Protein AF-F9UF74-F1 (afdb_monomer)

Mean predicted aligned error: 16.21 Å

Secondary structure (DSSP, 8-state):
-HHHHHHH---HHHHHHHHHHHHHH----------TTTS-HHHHHHHHHHTSS--HHHHHHHHHHHT--HHHHHHHHHHHHHTTSPPPPHHHHHHHHHHHHHHHHHHHHHHHHHHHHHHHHHHHHHHHHHHHHHS--TT-S--------

pLDDT: mean 83.68, std 15.88, range [42.94, 98.38]

Structure (mmCIF, N/CA/C/O backbone):
data_AF-F9UF74-F1
#
_entry.id   AF-F9UF74-F1
#
loop_
_atom_site.group_PDB
_atom_site.id
_atom_site.type_symbol
_atom_site.label_atom_id
_atom_site.label_alt_id
_atom_site.label_comp_id
_atom_site.label_asym_id
_atom_site.label_entity_id
_atom_site.label_seq_id
_atom_site.pdbx_PDB_ins_code
_atom_site.Cartn_x
_atom_site.Cartn_y
_atom_site.Cartn_z
_atom_site.occupancy
_atom_site.B_iso_or_equiv
_atom_site.auth_seq_id
_atom_site.auth_comp_id
_atom_site.auth_asym_id
_atom_site.auth_atom_id
_atom_site.pdbx_PDB_model_num
ATOM 1 N N . MET A 1 1 ? 4.713 23.456 36.311 1.00 62.09 1 MET A N 1
ATOM 2 C CA . MET A 1 1 ? 5.932 23.192 37.115 1.00 62.09 1 MET A CA 1
ATOM 3 C C . MET A 1 1 ? 6.134 24.157 38.279 1.00 62.09 1 MET A C 1
ATOM 5 O O . MET A 1 1 ? 6.484 23.649 39.335 1.00 62.09 1 MET A O 1
ATOM 9 N N . PRO A 1 2 ? 5.906 25.485 38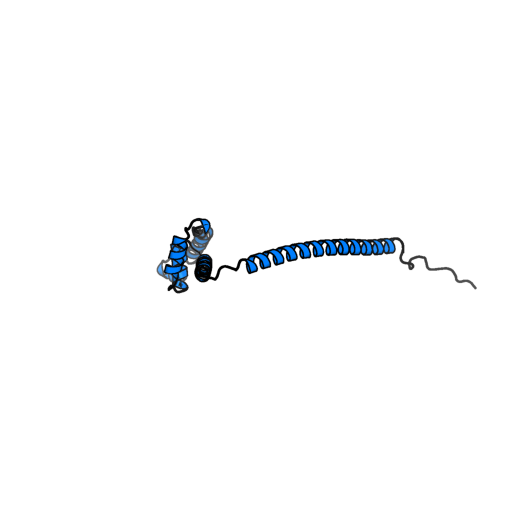.176 1.00 72.44 2 PRO A N 1
ATOM 10 C CA . PRO A 1 2 ? 5.997 26.349 39.361 1.00 72.44 2 PRO A CA 1
ATOM 11 C C . PRO A 1 2 ? 4.965 25.992 40.443 1.00 72.44 2 PRO A C 1
ATOM 13 O O . PRO A 1 2 ? 5.300 26.006 41.620 1.00 72.44 2 PRO A O 1
ATOM 16 N N . GLN A 1 3 ? 3.760 25.563 40.054 1.00 80.31 3 GLN A N 1
ATOM 17 C CA . GLN A 1 3 ? 2.739 25.083 40.993 1.00 80.31 3 GLN A CA 1
ATOM 18 C C . GLN A 1 3 ? 3.168 23.797 41.719 1.00 80.31 3 GLN A C 1
ATOM 20 O O . GLN A 1 3 ? 2.95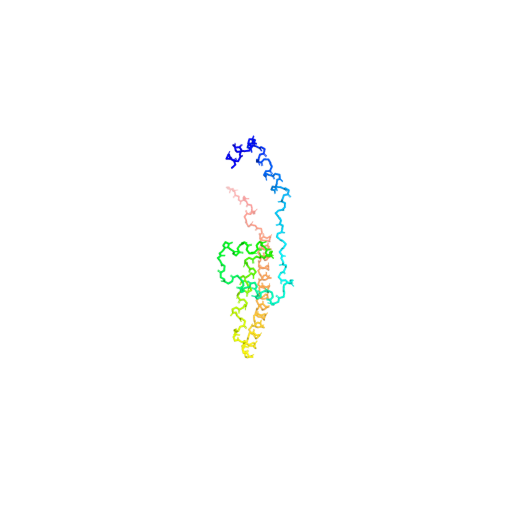4 23.664 42.917 1.00 80.31 3 GLN A O 1
ATOM 25 N N . LEU A 1 4 ? 3.829 22.873 41.011 1.00 82.50 4 LEU A N 1
ATOM 26 C CA . LEU A 1 4 ? 4.302 21.609 41.583 1.00 82.50 4 LEU A CA 1
ATOM 27 C C . LEU A 1 4 ? 5.463 21.832 42.562 1.00 82.50 4 LEU A C 1
ATOM 29 O O . LEU A 1 4 ? 5.493 21.213 43.618 1.00 82.50 4 LEU A O 1
ATOM 33 N N . ALA A 1 5 ? 6.377 22.753 42.246 1.00 87.19 5 ALA A N 1
ATOM 34 C CA . ALA A 1 5 ? 7.455 23.156 43.149 1.00 87.19 5 ALA A CA 1
ATOM 35 C C . ALA A 1 5 ? 6.912 23.784 44.445 1.00 87.19 5 ALA A C 1
ATOM 37 O O . ALA A 1 5 ? 7.394 23.467 45.526 1.00 87.19 5 ALA A O 1
ATOM 38 N N . ALA A 1 6 ? 5.869 24.617 44.348 1.00 84.69 6 ALA A N 1
ATOM 39 C CA . ALA A 1 6 ? 5.224 25.215 45.518 1.00 84.69 6 ALA A CA 1
ATOM 40 C C . ALA A 1 6 ? 4.504 24.178 46.400 1.00 84.69 6 ALA A C 1
ATOM 42 O O . ALA A 1 6 ? 4.536 24.288 47.619 1.00 84.69 6 ALA A O 1
ATOM 43 N N . GLN A 1 7 ? 3.881 23.160 45.798 1.00 87.12 7 GLN A N 1
ATOM 44 C CA . GLN A 1 7 ? 3.154 22.114 46.530 1.00 87.12 7 GLN A CA 1
ATOM 45 C C . GLN A 1 7 ? 4.069 21.055 47.155 1.00 87.12 7 GLN A C 1
ATOM 47 O O . GLN A 1 7 ? 3.743 20.502 48.198 1.00 87.12 7 GLN A O 1
ATOM 52 N N . THR A 1 8 ? 5.193 20.747 46.508 1.00 84.75 8 THR A N 1
ATOM 53 C CA . THR A 1 8 ? 6.102 19.667 46.934 1.00 84.75 8 THR A CA 1
ATOM 54 C C . THR A 1 8 ? 7.331 20.172 47.685 1.00 84.75 8 THR A C 1
ATOM 56 O O . THR A 1 8 ? 8.068 19.371 48.249 1.00 84.75 8 THR A O 1
ATOM 59 N N . GLY A 1 9 ? 7.588 21.484 47.667 1.00 87.25 9 GLY A N 1
ATOM 60 C CA . GLY A 1 9 ? 8.801 22.087 48.225 1.00 87.25 9 GLY A CA 1
ATOM 61 C C . GLY A 1 9 ? 10.080 21.756 47.446 1.00 87.25 9 GLY A C 1
ATOM 62 O O . GLY A 1 9 ? 11.167 22.158 47.854 1.00 87.25 9 GLY A O 1
ATOM 63 N N . ILE A 1 10 ? 9.981 21.034 46.325 1.00 90.56 10 ILE A N 1
ATOM 64 C CA . ILE A 1 10 ? 11.136 20.627 45.523 1.00 90.56 10 ILE A CA 1
ATOM 65 C C . ILE A 1 10 ? 11.535 21.782 44.589 1.00 90.56 10 ILE A C 1
ATOM 67 O O . ILE A 1 10 ? 10.682 22.289 43.847 1.00 90.56 10 ILE A O 1
ATOM 71 N N . PRO A 1 11 ? 12.821 22.190 44.560 1.00 90.25 11 PRO A N 1
ATOM 72 C CA . PRO A 1 11 ? 13.299 23.233 43.662 1.00 90.25 11 PRO A CA 1
ATOM 73 C C . PRO A 1 11 ? 12.980 22.934 42.193 1.00 90.25 11 PRO A C 1
ATOM 75 O O . PRO A 1 11 ? 13.078 21.795 41.725 1.00 90.25 11 PRO A O 1
ATOM 78 N N . ARG A 1 12 ? 12.626 23.982 41.435 1.00 88.19 12 ARG A N 1
ATOM 79 C CA . ARG A 1 12 ? 12.247 23.861 40.015 1.00 88.19 12 ARG A CA 1
ATOM 80 C C . ARG A 1 12 ? 13.318 23.147 39.193 1.00 88.19 12 ARG A C 1
ATOM 82 O O . ARG A 1 12 ? 12.973 22.312 38.361 1.00 88.19 12 ARG A O 1
ATOM 89 N N . ASP A 1 13 ? 14.584 23.433 39.459 1.00 88.00 13 ASP A N 1
ATOM 90 C CA . ASP A 1 13 ? 15.712 22.884 38.706 1.00 88.00 13 ASP A CA 1
ATOM 91 C C . ASP A 1 13 ? 15.852 21.375 38.904 1.00 88.00 13 ASP A C 1
ATOM 93 O O . ASP A 1 13 ? 16.117 20.649 37.947 1.00 88.00 13 ASP A O 1
ATOM 97 N N . THR A 1 14 ? 15.562 20.880 40.109 1.00 88.88 14 THR A N 1
ATOM 98 C CA . THR A 1 14 ? 15.526 19.446 40.415 1.00 88.88 14 THR A CA 1
ATOM 99 C C . THR A 1 14 ? 14.378 18.759 39.680 1.00 88.88 14 THR A C 1
ATOM 101 O O . THR A 1 14 ? 14.589 17.730 39.043 1.00 88.88 14 THR A O 1
ATOM 104 N N . LEU A 1 15 ? 13.182 19.362 39.667 1.00 90.12 15 LEU A N 1
ATOM 105 C CA . LEU A 1 15 ? 12.035 18.836 38.913 1.00 90.12 15 LEU A CA 1
ATOM 106 C C . LEU A 1 15 ? 12.300 18.811 37.398 1.00 90.12 15 LEU A C 1
ATOM 108 O O . LEU A 1 15 ? 11.934 17.851 36.716 1.00 90.12 15 LEU A O 1
ATOM 112 N N . TYR A 1 16 ? 12.958 19.838 36.853 1.00 88.06 16 TYR A N 1
ATOM 113 C CA . TYR A 1 16 ? 13.385 19.850 35.451 1.00 88.06 16 TYR A CA 1
ATOM 114 C C . TYR A 1 16 ? 14.493 18.828 35.174 1.00 88.06 16 TYR A C 1
ATOM 116 O O . TYR A 1 16 ? 14.461 18.170 34.132 1.00 88.06 16 TYR A O 1
ATOM 124 N N . GLY A 1 17 ? 15.433 18.655 36.106 1.00 88.31 17 GLY A N 1
ATOM 125 C CA . GLY A 1 17 ? 16.468 17.625 36.073 1.00 88.31 17 GLY A CA 1
ATOM 126 C C . GLY A 1 17 ? 15.863 16.230 35.973 1.00 88.31 17 GLY A C 1
ATOM 127 O O . GLY A 1 17 ? 16.121 15.529 34.996 1.00 88.31 17 GLY A O 1
ATOM 128 N N . TRP A 1 18 ? 14.963 15.888 36.895 1.00 88.62 18 TRP A N 1
ATOM 129 C CA . TRP A 1 18 ? 14.240 14.618 36.893 1.00 88.62 18 TRP A CA 1
ATOM 130 C C . TRP A 1 18 ? 13.372 14.439 35.657 1.00 88.62 18 TRP A C 1
ATOM 132 O O . TRP A 1 18 ? 13.329 13.347 35.109 1.00 88.62 18 TRP A O 1
ATOM 142 N N . ARG A 1 19 ? 12.719 15.492 35.150 1.00 85.75 19 ARG A N 1
ATOM 143 C CA . ARG A 1 19 ? 11.954 15.404 33.898 1.00 85.75 19 ARG A CA 1
ATOM 144 C C . ARG A 1 19 ? 12.853 15.072 32.708 1.00 85.75 19 ARG A C 1
ATOM 146 O O . ARG A 1 19 ? 12.467 14.251 31.882 1.00 85.75 19 ARG A O 1
ATOM 153 N N . ARG A 1 20 ? 14.027 15.702 32.591 1.00 81.00 20 ARG A N 1
ATOM 154 C CA . ARG A 1 20 ? 14.992 15.395 31.521 1.00 81.00 20 ARG A CA 1
ATOM 155 C C . ARG A 1 20 ? 15.571 13.999 31.676 1.00 81.00 20 ARG A C 1
ATOM 157 O O . ARG A 1 20 ? 15.702 13.302 30.682 1.00 81.00 20 ARG A O 1
ATOM 164 N N . GLU A 1 21 ? 15.890 13.587 32.896 1.00 82.31 21 GLU A N 1
ATOM 165 C CA . GLU A 1 21 ? 16.412 12.251 33.179 1.00 82.31 21 GLU A CA 1
ATOM 166 C C . GLU A 1 21 ? 15.353 11.179 32.905 1.00 82.31 21 GLU A C 1
ATOM 168 O O . GLU A 1 21 ? 15.644 10.177 32.260 1.00 82.31 21 GLU A O 1
ATOM 173 N N . ALA A 1 22 ? 14.098 11.438 33.275 1.00 76.81 22 ALA A N 1
ATOM 174 C CA . ALA A 1 22 ? 12.959 10.595 32.952 1.00 76.81 22 ALA A CA 1
ATOM 175 C C . ALA A 1 22 ? 12.678 10.567 31.447 1.00 76.81 22 ALA A C 1
ATOM 177 O O . ALA A 1 22 ? 12.400 9.501 30.935 1.00 76.81 22 ALA A O 1
ATOM 178 N N . LEU A 1 23 ? 12.788 11.676 30.710 1.00 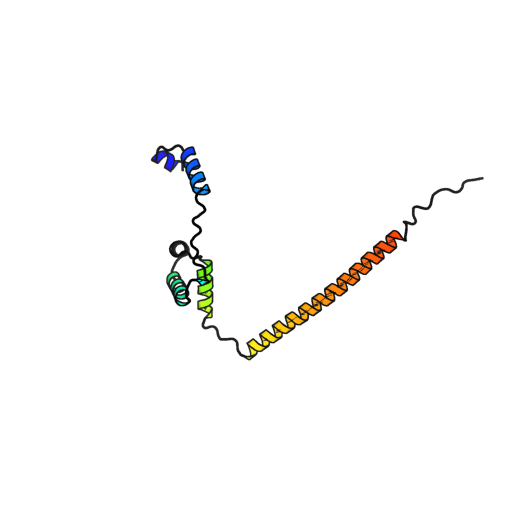69.75 23 LEU A N 1
ATOM 179 C CA . LEU A 1 23 ? 12.605 11.693 29.248 1.00 69.75 23 LEU A CA 1
ATOM 180 C C . LEU A 1 23 ? 13.800 11.106 28.478 1.00 69.75 23 LEU A C 1
ATOM 182 O O . LEU A 1 23 ? 13.614 10.580 27.387 1.00 69.75 23 LEU A O 1
ATOM 186 N N . GLY A 1 24 ? 15.012 11.198 29.030 1.00 65.94 24 GLY A N 1
ATOM 187 C CA . GLY A 1 24 ? 16.233 10.627 28.459 1.00 65.94 24 GLY A CA 1
ATOM 188 C C . GLY A 1 24 ? 16.381 9.130 28.740 1.00 65.94 24 GLY A C 1
ATOM 189 O O . GLY A 1 24 ? 16.879 8.399 27.889 1.00 65.94 24 GLY A O 1
ATOM 190 N N . ARG A 1 25 ? 15.911 8.653 29.904 1.00 57.97 25 ARG A N 1
ATOM 191 C CA . ARG A 1 25 ? 15.864 7.222 30.264 1.00 57.97 25 ARG A CA 1
ATOM 192 C C . ARG A 1 25 ? 14.578 6.534 29.827 1.00 57.97 25 ARG A C 1
ATOM 194 O O . ARG A 1 25 ? 14.624 5.361 29.464 1.00 57.97 25 ARG A O 1
ATOM 201 N N . ALA A 1 26 ? 13.446 7.234 29.794 1.00 52.53 26 ALA A N 1
ATOM 202 C CA . ALA A 1 26 ? 12.261 6.747 29.107 1.00 52.53 26 ALA A CA 1
ATOM 203 C C . ALA A 1 26 ? 12.496 6.903 27.607 1.00 52.53 26 ALA A C 1
ATOM 205 O O . ALA A 1 26 ? 11.985 7.808 26.949 1.00 52.53 26 ALA A O 1
ATOM 206 N N . ARG A 1 27 ? 13.205 5.924 27.036 1.00 52.50 27 ARG A N 1
ATOM 207 C CA . ARG A 1 27 ? 12.798 5.365 25.749 1.00 52.50 27 ARG A CA 1
ATOM 208 C C . ARG A 1 27 ? 11.284 5.259 25.853 1.00 52.50 27 ARG A C 1
ATOM 210 O O . ARG A 1 27 ? 10.816 4.445 26.652 1.00 52.50 27 ARG A O 1
ATOM 217 N N . ARG A 1 28 ? 10.552 6.173 25.181 1.00 55.69 28 ARG A N 1
ATOM 218 C CA . ARG A 1 28 ? 9.079 6.165 25.125 1.00 55.69 28 ARG A CA 1
ATOM 219 C C . ARG A 1 28 ? 8.703 4.697 25.105 1.00 55.69 28 ARG A C 1
ATOM 221 O O . ARG A 1 28 ? 9.310 4.025 24.260 1.00 55.69 28 ARG A O 1
ATOM 228 N N . PRO A 1 29 ? 7.854 4.184 26.022 1.00 49.06 29 PRO A N 1
ATOM 229 C CA . PRO A 1 29 ? 7.454 2.793 25.942 1.00 49.06 29 PRO A CA 1
ATOM 230 C C . PRO A 1 29 ? 7.050 2.623 24.494 1.00 49.06 29 PRO A C 1
ATOM 232 O O . PRO A 1 29 ? 6.161 3.328 24.006 1.00 49.06 29 PRO A O 1
ATOM 235 N N . ARG A 1 30 ? 7.862 1.857 23.756 1.00 49.06 30 ARG A N 1
ATOM 236 C CA . ARG A 1 30 ? 7.549 1.531 22.382 1.00 49.06 30 ARG A CA 1
ATOM 237 C C . ARG A 1 30 ? 6.256 0.803 22.622 1.00 49.06 30 ARG A C 1
ATOM 239 O O . ARG A 1 30 ? 6.306 -0.248 23.261 1.00 49.06 30 ARG A O 1
ATOM 246 N N . ALA A 1 31 ? 5.131 1.451 22.297 1.00 53.91 31 ALA A N 1
ATOM 247 C CA . ALA A 1 31 ? 3.840 0.806 22.386 1.00 53.91 31 ALA A CA 1
ATOM 248 C C . ALA A 1 31 ? 4.109 -0.567 21.791 1.00 53.91 31 ALA A C 1
ATOM 250 O O . ALA A 1 31 ? 4.777 -0.656 20.753 1.00 53.91 31 ALA A O 1
ATOM 251 N N . SER A 1 32 ? 3.831 -1.623 22.544 1.00 53.28 32 SER A N 1
ATOM 252 C CA . SER A 1 32 ? 3.916 -2.971 22.017 1.00 53.28 32 SER A CA 1
ATOM 253 C C . SER A 1 32 ? 2.862 -3.001 20.925 1.00 53.28 32 SER A C 1
ATOM 255 O O . SER A 1 32 ? 1.695 -3.262 21.181 1.00 53.28 32 SER A O 1
ATOM 257 N N . THR A 1 33 ? 3.258 -2.526 19.749 1.00 59.28 33 THR A N 1
ATOM 258 C CA . THR A 1 33 ? 2.408 -2.370 18.594 1.00 59.28 33 THR A CA 1
ATOM 259 C C . THR A 1 33 ? 2.182 -3.780 18.163 1.00 59.28 33 THR A C 1
ATOM 261 O O . THR A 1 33 ? 3.136 -4.430 17.722 1.00 59.28 33 THR A O 1
ATOM 264 N N . VAL A 1 34 ? 0.968 -4.257 18.390 1.00 63.66 34 VAL A N 1
ATOM 265 C CA . VAL A 1 34 ? 0.554 -5.562 17.913 1.00 63.66 34 VAL A CA 1
ATOM 266 C C . VAL A 1 34 ? 0.768 -5.513 16.399 1.00 63.66 34 VAL A C 1
ATOM 268 O O . VAL A 1 34 ? 0.164 -4.663 15.731 1.00 63.66 34 VAL A O 1
ATOM 271 N N . PRO A 1 35 ? 1.722 -6.289 15.846 1.00 64.88 35 PRO A N 1
ATOM 272 C CA . PRO A 1 35 ? 1.946 -6.272 14.413 1.00 64.88 35 PRO A CA 1
ATOM 273 C C . PRO A 1 35 ? 0.637 -6.655 13.728 1.00 64.88 35 PRO A C 1
ATOM 275 O O . PRO A 1 35 ? -0.030 -7.590 14.165 1.00 64.88 35 PRO A O 1
ATOM 278 N N . ASP A 1 36 ? 0.279 -5.968 12.646 1.00 63.38 36 ASP A N 1
ATOM 279 C CA . ASP A 1 36 ? -0.965 -6.227 11.900 1.00 63.38 36 ASP A CA 1
ATOM 280 C C . ASP A 1 36 ? -1.088 -7.709 11.464 1.00 63.38 36 ASP A C 1
ATOM 282 O O . ASP A 1 36 ? -2.182 -8.242 11.315 1.00 63.38 36 ASP A O 1
ATOM 286 N N . ALA A 1 37 ? 0.042 -8.414 11.341 1.00 64.31 37 ALA A N 1
ATOM 287 C CA . ALA A 1 37 ? 0.112 -9.842 11.026 1.00 64.31 37 ALA A CA 1
ATOM 288 C C . ALA A 1 37 ? -0.223 -10.797 12.193 1.00 64.31 37 ALA A C 1
ATOM 290 O O . ALA A 1 37 ? -0.311 -11.997 11.967 1.00 64.31 37 ALA A O 1
ATOM 291 N N . THR A 1 38 ? -0.353 -10.303 13.429 1.00 76.06 38 THR A N 1
ATOM 292 C CA . THR A 1 38 ? -0.593 -11.154 14.615 1.00 76.06 38 THR A CA 1
ATOM 293 C C . THR A 1 38 ? -2.058 -11.263 15.021 1.00 76.06 38 THR A C 1
ATOM 295 O O . THR A 1 38 ? -2.383 -12.177 15.766 1.00 76.06 38 THR A O 1
ATOM 298 N N . LEU A 1 39 ? -2.920 -10.363 14.535 1.00 81.69 39 LEU A N 1
ATOM 299 C CA . LEU A 1 39 ? -4.355 -10.384 14.828 1.00 81.69 39 LEU A CA 1
ATOM 300 C C . LEU A 1 39 ? -5.102 -11.177 13.765 1.00 81.69 39 LEU A C 1
ATOM 302 O O . LEU A 1 39 ? -4.869 -10.974 12.567 1.00 81.69 39 LEU A O 1
ATOM 306 N N . ASP A 1 40 ? -6.027 -12.022 14.203 1.00 87.56 40 ASP A N 1
ATOM 307 C CA . ASP A 1 40 ? -6.923 -12.726 13.294 1.00 87.56 40 ASP A CA 1
ATOM 308 C C . ASP A 1 40 ? -7.965 -11.775 12.674 1.00 87.56 40 ASP A C 1
ATOM 310 O O . ASP A 1 40 ? -8.231 -10.673 13.164 1.00 87.56 40 ASP A O 1
ATOM 314 N N . SER A 1 41 ? -8.563 -12.190 11.558 1.00 88.38 41 SER A N 1
ATOM 315 C CA . SER A 1 41 ? -9.583 -11.415 10.846 1.00 88.38 41 SER A CA 1
ATOM 316 C C . SER A 1 41 ? -10.815 -11.142 11.71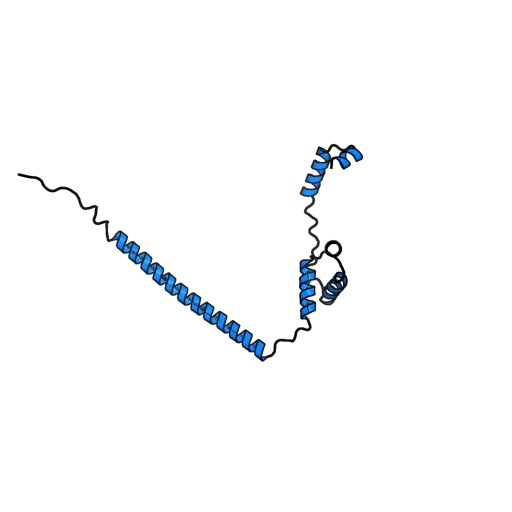7 1.00 88.38 41 SER A C 1
ATOM 318 O O . SER A 1 41 ? -11.384 -10.052 11.631 1.00 88.38 41 SER A O 1
ATOM 320 N N . GLU A 1 42 ? -11.196 -12.086 12.587 1.00 90.94 42 GLU A N 1
ATOM 321 C CA . GLU A 1 42 ? -12.278 -11.905 13.565 1.00 90.94 42 GLU A CA 1
ATOM 322 C C . GLU A 1 42 ? -11.942 -10.801 14.578 1.00 90.94 42 GLU A C 1
ATOM 324 O O . GLU A 1 42 ? -12.750 -9.903 14.820 1.00 90.94 42 GLU A O 1
ATOM 329 N N . GLU A 1 43 ? -10.718 -10.799 15.109 1.00 90.81 43 GLU A N 1
ATOM 330 C CA . GLU A 1 43 ? -10.259 -9.799 16.077 1.00 90.81 43 GLU A CA 1
ATOM 331 C C . GLU A 1 43 ? -10.187 -8.400 15.455 1.00 90.81 43 GLU A C 1
ATOM 333 O O . GLU A 1 43 ? -10.610 -7.419 16.071 1.00 90.81 43 GLU A O 1
ATOM 338 N N . LYS A 1 44 ? -9.708 -8.291 14.208 1.00 91.56 44 LYS A N 1
ATOM 339 C CA . LYS A 1 44 ? -9.701 -7.020 13.463 1.00 91.56 44 LYS A CA 1
ATOM 340 C C . LYS A 1 44 ? -11.113 -6.479 13.280 1.00 91.56 44 LYS A C 1
ATOM 342 O O . LYS A 1 44 ? -11.343 -5.285 13.482 1.00 91.56 44 LYS A O 1
ATOM 347 N N . PHE A 1 45 ? -12.060 -7.347 12.930 1.00 92.50 45 PHE A N 1
ATOM 348 C CA . PHE A 1 45 ? -13.459 -6.963 12.796 1.00 92.50 45 PHE A CA 1
ATOM 349 C C . PHE A 1 45 ? -14.057 -6.517 14.137 1.00 92.50 45 PHE A C 1
ATOM 351 O O . PHE A 1 45 ? -14.676 -5.454 14.196 1.00 92.50 45 PHE A O 1
ATOM 358 N N . ALA A 1 46 ? -13.806 -7.253 15.223 1.00 93.44 46 ALA A N 1
ATOM 359 C CA . ALA A 1 46 ? -14.255 -6.883 16.564 1.00 93.44 46 ALA A CA 1
ATOM 360 C C . ALA A 1 46 ? -13.739 -5.496 16.974 1.00 93.44 46 ALA A C 1
ATOM 362 O O . ALA A 1 46 ? -14.517 -4.658 17.425 1.00 93.44 46 ALA A O 1
ATOM 363 N N . VAL A 1 47 ? -12.459 -5.198 16.723 1.00 93.81 47 VAL A N 1
ATOM 364 C CA . VAL A 1 47 ? -11.885 -3.866 16.974 1.00 93.81 47 VAL A CA 1
ATOM 365 C C . VAL A 1 47 ? -12.597 -2.778 16.161 1.00 93.81 47 VAL A C 1
ATOM 367 O O . VAL A 1 47 ? -12.892 -1.703 16.690 1.00 93.81 47 VAL A O 1
ATOM 370 N N . VAL A 1 48 ? -12.895 -3.021 14.882 1.00 94.56 48 VAL A N 1
ATOM 371 C CA . VAL A 1 48 ? -13.621 -2.053 14.038 1.00 94.56 48 VAL A CA 1
ATOM 372 C C . VAL A 1 48 ? -15.028 -1.786 14.584 1.00 94.56 48 VAL A C 1
ATOM 374 O O . VAL A 1 48 ? -15.456 -0.631 14.597 1.00 94.56 48 VAL A O 1
ATOM 377 N N . VAL A 1 49 ? -15.722 -2.818 15.074 1.00 94.38 49 VAL A N 1
ATOM 378 C CA . VAL A 1 49 ? -17.054 -2.693 15.690 1.00 94.38 49 VAL A CA 1
ATOM 379 C C . VAL A 1 49 ? -16.982 -1.950 17.027 1.00 94.38 49 VAL A C 1
ATOM 381 O O . VAL A 1 49 ? -17.729 -0.995 17.230 1.00 94.38 49 VAL A O 1
ATOM 384 N N . GLU A 1 50 ? -16.050 -2.312 17.912 1.00 93.62 50 GLU A N 1
ATOM 385 C CA . GLU A 1 50 ? -15.843 -1.654 19.213 1.00 93.62 50 GLU A CA 1
ATOM 386 C C . GLU A 1 50 ? -15.505 -0.163 19.067 1.00 93.62 50 GLU A C 1
ATOM 388 O O . GLU A 1 50 ? -15.889 0.661 19.896 1.00 93.62 50 GLU A O 1
ATOM 393 N N . THR A 1 51 ? -14.785 0.196 18.005 1.00 95.25 51 THR A N 1
ATOM 394 C CA . THR A 1 51 ? -14.340 1.572 17.741 1.00 95.25 51 THR A CA 1
ATOM 395 C C . THR A 1 51 ? -15.310 2.366 16.866 1.00 95.25 51 THR A C 1
ATOM 397 O O . THR A 1 51 ? -15.052 3.533 16.565 1.00 95.25 51 THR A O 1
ATOM 400 N N . ALA A 1 52 ? -16.432 1.772 16.443 1.00 92.25 52 ALA A N 1
ATOM 401 C CA . ALA A 1 52 ? -17.388 2.407 15.538 1.00 92.25 52 ALA A CA 1
ATOM 402 C C . ALA A 1 52 ? -18.020 3.675 16.135 1.00 92.25 52 ALA A C 1
ATOM 404 O O . ALA A 1 52 ? -18.208 4.652 15.411 1.00 92.25 52 ALA A O 1
ATOM 405 N N . THR A 1 53 ? -18.301 3.669 17.441 1.00 93.69 53 THR A N 1
ATOM 406 C CA . THR A 1 53 ? -18.990 4.756 18.157 1.00 93.69 53 THR A CA 1
ATOM 407 C C . THR A 1 53 ? -18.057 5.669 18.953 1.00 93.69 53 THR A C 1
ATOM 409 O O . THR A 1 53 ? -18.533 6.624 19.560 1.00 93.69 53 THR A O 1
ATOM 412 N N . LEU A 1 54 ? -16.754 5.372 18.996 1.00 94.19 54 LEU A N 1
ATOM 413 C CA . LEU A 1 54 ? -15.790 6.126 19.800 1.00 94.19 54 LEU A CA 1
ATOM 414 C C . LEU A 1 54 ? -15.445 7.471 19.150 1.00 94.19 54 LEU A C 1
ATOM 416 O O . LEU A 1 54 ? -15.241 7.551 17.937 1.00 94.19 54 LEU A O 1
ATOM 420 N N . ASN A 1 55 ? -15.301 8.514 19.968 1.00 94.31 55 ASN A N 1
ATOM 421 C CA . ASN A 1 55 ? -14.733 9.792 19.529 1.00 94.31 55 ASN A CA 1
ATOM 422 C C . ASN A 1 55 ? -13.191 9.722 19.406 1.00 94.31 55 ASN A C 1
ATOM 424 O O . ASN A 1 55 ? -12.564 8.738 19.797 1.00 94.31 55 ASN A O 1
ATOM 428 N N . GLU A 1 56 ? -12.544 10.772 18.889 1.00 91.12 56 GLU A N 1
ATOM 429 C CA . GLU A 1 56 ? -11.082 10.783 18.680 1.00 91.12 56 GLU A CA 1
ATOM 430 C C . GLU A 1 56 ? -10.264 10.602 19.974 1.00 91.12 56 GLU A C 1
ATOM 432 O O . GLU A 1 56 ? -9.231 9.923 19.978 1.00 91.12 56 GLU A O 1
ATOM 437 N N . LEU A 1 57 ? -10.725 11.171 21.094 1.00 92.19 57 LEU A N 1
ATOM 438 C CA . LEU A 1 57 ? -10.067 11.048 22.401 1.00 92.19 57 LEU A CA 1
ATOM 439 C C . LEU A 1 57 ? -10.167 9.614 22.935 1.00 92.19 57 LEU A C 1
ATOM 441 O O . LEU A 1 57 ? -9.181 9.046 23.416 1.00 92.19 57 LEU A O 1
ATOM 445 N N . GLU A 1 58 ? -11.349 9.019 22.823 1.00 94.00 58 GLU A N 1
ATOM 446 C CA . GLU A 1 58 ? -11.645 7.648 23.224 1.00 94.00 58 GLU A CA 1
ATOM 447 C C . GLU A 1 58 ? -10.912 6.638 22.348 1.00 94.00 58 GLU A C 1
ATOM 449 O O . GLU A 1 58 ? -10.350 5.676 22.876 1.00 94.00 58 GLU A O 1
ATOM 454 N N . LEU A 1 59 ? -10.839 6.888 21.038 1.00 93.44 59 LEU A N 1
ATOM 455 C CA . LEU A 1 59 ? -10.065 6.093 20.093 1.00 93.44 59 LEU A CA 1
ATOM 456 C C . LEU A 1 59 ? -8.579 6.133 20.457 1.00 93.44 59 LEU A C 1
ATOM 458 O O . LEU A 1 59 ? -7.937 5.091 20.548 1.00 93.44 59 LEU A O 1
ATOM 462 N N . GLY A 1 60 ? -8.036 7.313 20.771 1.00 91.94 60 GLY A N 1
ATOM 463 C CA . GLY A 1 60 ? -6.657 7.450 21.239 1.00 91.94 60 GLY A CA 1
ATOM 464 C C . GLY A 1 60 ? -6.385 6.682 22.539 1.00 91.94 60 GLY A C 1
ATOM 465 O O . GLY A 1 60 ? -5.338 6.043 22.679 1.00 91.94 60 GLY A O 1
ATOM 466 N N . ALA A 1 61 ? -7.322 6.701 23.491 1.00 92.88 61 ALA A N 1
ATOM 467 C CA . ALA A 1 61 ? -7.221 5.915 24.719 1.00 92.88 61 ALA A CA 1
ATOM 468 C C . ALA A 1 61 ? -7.324 4.404 24.446 1.00 92.88 61 ALA A C 1
ATOM 470 O O . ALA A 1 61 ? -6.560 3.625 25.017 1.00 92.88 61 ALA A O 1
ATOM 471 N N . TYR A 1 62 ? -8.226 3.994 23.555 1.00 93.44 62 TYR A N 1
ATOM 472 C CA . TYR A 1 62 ? -8.412 2.611 23.122 1.00 93.44 62 TYR A CA 1
ATOM 473 C C . TYR A 1 62 ? -7.146 2.056 22.457 1.00 93.44 62 TYR A C 1
ATOM 475 O O . TYR A 1 62 ? -6.626 1.027 22.889 1.00 93.44 62 TYR A O 1
ATOM 483 N N . CYS A 1 63 ? -6.586 2.795 21.497 1.00 91.56 63 CYS A N 1
ATOM 484 C CA . CYS A 1 63 ? -5.329 2.497 20.812 1.00 91.56 63 CYS A CA 1
ATOM 485 C C . CYS A 1 63 ? -4.181 2.246 21.797 1.00 91.56 63 CYS A C 1
ATOM 487 O O . CYS A 1 63 ? -3.482 1.238 21.707 1.00 91.56 63 CYS A O 1
ATOM 489 N N . ARG A 1 64 ? -4.027 3.107 22.812 1.00 90.81 64 ARG A N 1
ATOM 490 C CA . ARG A 1 64 ? -2.994 2.934 23.850 1.00 90.81 64 ARG A CA 1
ATOM 491 C C . ARG A 1 64 ? -3.220 1.695 24.716 1.00 90.81 64 ARG A C 1
ATOM 493 O O . ARG A 1 64 ? -2.243 1.047 25.072 1.00 90.81 64 ARG A O 1
ATOM 500 N N . ARG A 1 65 ? -4.475 1.369 25.059 1.00 89.56 65 ARG A N 1
ATOM 501 C CA . ARG A 1 65 ? -4.807 0.179 25.867 1.00 89.56 65 ARG A CA 1
ATOM 502 C C . ARG A 1 65 ? -4.570 -1.124 25.107 1.00 89.56 65 ARG A C 1
ATOM 504 O O . ARG A 1 65 ? -4.069 -2.074 25.693 1.00 89.56 65 ARG A O 1
ATOM 511 N N . LYS A 1 66 ? -4.944 -1.169 23.827 1.00 87.50 66 LYS A N 1
ATOM 512 C CA . LYS A 1 66 ? -4.858 -2.370 22.978 1.00 87.50 66 LYS A CA 1
ATOM 513 C C . LYS A 1 66 ? -3.519 -2.508 22.244 1.00 87.50 66 LYS A C 1
ATOM 515 O O . LYS A 1 66 ? -3.269 -3.546 21.648 1.00 87.50 66 LYS A O 1
ATOM 520 N N . GLY A 1 67 ? -2.659 -1.487 22.280 1.00 88.62 67 GLY A N 1
ATOM 521 C CA . GLY A 1 67 ? -1.391 -1.489 21.543 1.00 88.62 67 GLY A CA 1
ATOM 522 C C . GLY A 1 67 ? -1.581 -1.351 20.030 1.00 88.62 67 GLY A C 1
ATOM 523 O O . GLY A 1 67 ? -0.854 -1.972 19.260 1.00 88.62 67 GLY A O 1
ATOM 524 N N . LEU A 1 68 ? -2.567 -0.556 19.614 1.00 89.75 68 LEU A N 1
ATOM 525 C CA . LEU A 1 68 ? -2.945 -0.330 18.219 1.00 89.75 68 LEU A CA 1
ATOM 526 C C . LEU A 1 68 ? -2.736 1.127 17.816 1.00 89.75 68 LEU A C 1
ATOM 528 O O . LEU A 1 68 ? -2.686 2.021 18.662 1.00 89.75 68 LEU A O 1
ATOM 532 N N . PHE A 1 69 ? -2.651 1.363 16.513 1.00 90.44 69 PHE A N 1
ATOM 533 C CA . PHE A 1 69 ? -2.656 2.693 15.920 1.00 90.44 69 PHE A CA 1
ATOM 534 C C . PHE A 1 69 ? -4.004 3.006 15.273 1.00 90.44 69 PHE A C 1
ATOM 536 O O . PHE A 1 69 ? -4.671 2.123 14.731 1.00 90.44 69 PHE A O 1
ATOM 543 N N . ALA A 1 70 ? -4.396 4.281 15.298 1.00 91.00 70 ALA A N 1
ATOM 544 C CA . ALA A 1 70 ? -5.654 4.721 14.697 1.00 91.00 70 ALA A CA 1
ATOM 545 C C . ALA A 1 70 ? -5.670 4.459 13.180 1.00 91.00 70 ALA A C 1
ATOM 547 O O . ALA A 1 70 ? -6.707 4.120 12.617 1.00 91.00 70 ALA A O 1
ATOM 548 N N . GLU A 1 71 ? -4.504 4.536 12.542 1.00 90.69 71 GLU A N 1
ATOM 549 C CA . GLU A 1 71 ? -4.274 4.251 11.129 1.00 90.69 71 GLU A CA 1
ATOM 550 C C . GLU A 1 71 ? -4.522 2.775 10.775 1.00 90.69 71 GLU A C 1
ATOM 552 O O . GLU A 1 71 ? -4.998 2.472 9.684 1.00 90.69 71 GLU A O 1
ATOM 557 N N . GLN A 1 72 ? -4.247 1.843 11.696 1.00 91.06 72 GLN A N 1
ATOM 558 C CA . GLN A 1 72 ? -4.563 0.423 11.486 1.00 91.06 72 GLN A CA 1
ATOM 559 C C . GLN A 1 72 ? -6.078 0.208 11.514 1.00 91.06 72 GLN A C 1
ATOM 561 O O . GLN A 1 72 ? -6.644 -0.433 10.632 1.00 91.06 72 GLN A O 1
ATOM 566 N N . ILE A 1 73 ? -6.747 0.813 12.496 1.00 92.50 73 ILE A N 1
ATOM 567 C CA . ILE A 1 73 ? -8.200 0.713 12.662 1.00 92.50 73 ILE A CA 1
ATOM 568 C C . ILE A 1 73 ? -8.923 1.350 11.469 1.00 92.50 73 ILE A C 1
ATOM 570 O O . ILE A 1 73 ? -9.920 0.807 10.992 1.00 92.50 73 ILE A O 1
ATOM 574 N N . SER A 1 74 ? -8.421 2.473 10.946 1.00 92.31 74 SER A N 1
ATOM 575 C CA . SER A 1 74 ? -8.995 3.112 9.759 1.00 92.31 74 SER A CA 1
ATOM 576 C C . SER A 1 74 ? -8.814 2.259 8.499 1.00 92.31 74 SER A C 1
ATOM 578 O O . SER A 1 74 ? -9.766 2.118 7.729 1.00 92.31 74 SER A O 1
ATOM 580 N N . ALA A 1 75 ? -7.654 1.618 8.319 1.00 92.06 75 ALA A N 1
ATOM 581 C CA . ALA A 1 75 ? -7.416 0.685 7.219 1.00 92.06 75 ALA A CA 1
ATOM 582 C C . ALA A 1 75 ? -8.350 -0.537 7.283 1.00 92.06 75 ALA A C 1
ATOM 584 O O . ALA A 1 75 ? -8.936 -0.935 6.269 1.00 92.06 75 ALA A O 1
ATOM 585 N N . TRP A 1 76 ? -8.556 -1.109 8.473 1.00 93.38 76 TRP A N 1
ATOM 586 C CA . TRP A 1 76 ? -9.497 -2.215 8.657 1.00 93.38 76 TRP A CA 1
ATOM 587 C C . TRP A 1 76 ? -10.942 -1.773 8.433 1.00 93.38 76 TRP A C 1
ATOM 589 O O . TRP A 1 76 ? -11.683 -2.465 7.743 1.00 93.38 76 TRP A O 1
ATOM 599 N N . ARG A 1 77 ? -11.333 -0.582 8.906 1.00 93.81 77 ARG A N 1
ATOM 600 C CA . ARG A 1 77 ? -12.660 -0.007 8.638 1.00 93.81 77 ARG A CA 1
ATOM 601 C C . ARG A 1 77 ? -12.910 0.142 7.138 1.00 93.81 77 ARG A C 1
ATOM 603 O O . ARG A 1 77 ? -13.971 -0.256 6.663 1.00 93.81 77 ARG A O 1
ATOM 610 N N . ALA A 1 78 ? -11.937 0.666 6.394 1.00 92.00 78 ALA A N 1
ATOM 611 C CA . ALA A 1 78 ? -12.028 0.767 4.941 1.00 92.00 78 ALA A CA 1
ATOM 612 C C . ALA A 1 78 ? -12.167 -0.619 4.298 1.00 92.00 78 ALA A C 1
ATOM 614 O O . ALA A 1 78 ? -13.021 -0.815 3.439 1.00 92.00 78 ALA A O 1
ATOM 615 N N . THR A 1 79 ? -11.395 -1.605 4.753 1.00 90.31 79 THR A N 1
ATOM 616 C CA . THR A 1 79 ? -11.493 -2.985 4.255 1.00 90.31 79 THR A CA 1
ATOM 617 C C . THR A 1 79 ? -12.885 -3.576 4.503 1.00 90.31 79 THR A C 1
ATOM 619 O O . THR A 1 79 ? -13.488 -4.118 3.580 1.00 90.31 79 THR A O 1
ATOM 622 N N . CYS A 1 80 ? -13.447 -3.402 5.705 1.00 90.00 80 CYS A N 1
ATOM 623 C CA . CYS A 1 80 ? -14.800 -3.853 6.038 1.00 90.00 80 CYS A CA 1
ATOM 624 C C . CYS A 1 80 ? -15.877 -3.170 5.181 1.00 90.00 80 CYS A C 1
ATOM 626 O O . CYS A 1 80 ? -16.812 -3.831 4.740 1.00 90.00 80 CYS A O 1
ATOM 628 N N . GLN A 1 81 ? -15.739 -1.870 4.898 1.00 89.69 81 GLN A N 1
ATOM 629 C CA . GLN A 1 81 ? -16.676 -1.139 4.032 1.00 89.69 81 GLN A CA 1
ATOM 630 C C . GLN A 1 81 ? -16.691 -1.678 2.596 1.00 89.69 81 GLN A C 1
ATOM 632 O O . GLN A 1 81 ? -17.743 -1.709 1.962 1.00 89.69 81 GLN A O 1
ATOM 637 N N . HIS A 1 82 ? -15.543 -2.137 2.095 1.00 88.00 82 HIS A N 1
ATOM 638 C CA . HIS A 1 82 ? -15.410 -2.687 0.745 1.00 88.00 82 HIS A CA 1
ATOM 639 C C . HIS A 1 82 ? -15.594 -4.213 0.685 1.00 88.00 82 HIS A C 1
ATOM 641 O O . HIS A 1 82 ? -15.529 -4.781 -0.402 1.00 88.00 82 HIS A O 1
ATOM 647 N N . ALA A 1 83 ? -15.847 -4.890 1.812 1.00 86.31 83 ALA A N 1
ATOM 648 C CA . ALA A 1 83 ? -15.909 -6.353 1.873 1.00 86.31 83 ALA A CA 1
ATOM 649 C C . ALA A 1 83 ? -17.009 -6.951 0.979 1.00 86.31 83 ALA A C 1
ATOM 651 O O . ALA A 1 83 ? -16.821 -8.012 0.392 1.00 86.31 83 ALA A O 1
ATOM 652 N N . ASN A 1 84 ? -18.128 -6.235 0.835 1.00 85.00 84 ASN A N 1
ATOM 653 C CA . ASN A 1 84 ? -19.255 -6.631 -0.013 1.00 85.00 84 ASN A CA 1
ATOM 654 C C . ASN A 1 84 ? -19.279 -5.893 -1.360 1.00 85.00 84 ASN A C 1
ATOM 656 O O . ASN A 1 84 ? -20.300 -5.906 -2.049 1.00 85.00 84 ASN A O 1
ATOM 660 N N . ALA A 1 85 ? -18.190 -5.213 -1.737 1.00 84.56 85 ALA A N 1
ATOM 661 C CA . ALA A 1 85 ? -18.105 -4.590 -3.050 1.00 84.56 85 ALA A CA 1
ATOM 662 C C . ALA A 1 85 ? -18.242 -5.667 -4.144 1.00 84.56 85 ALA A C 1
ATOM 664 O O . ALA A 1 85 ? -17.726 -6.779 -3.980 1.00 84.56 85 ALA A O 1
ATOM 665 N N . PRO A 1 86 ? -18.931 -5.368 -5.261 1.00 80.81 86 PRO A N 1
ATOM 666 C CA . PRO A 1 86 ? -19.088 -6.330 -6.339 1.00 80.81 86 PRO A CA 1
ATOM 667 C C . PRO A 1 86 ? -17.711 -6.782 -6.828 1.00 80.81 86 PRO A C 1
ATOM 669 O O . PRO A 1 86 ? -16.843 -5.969 -7.155 1.00 80.81 86 PRO A O 1
ATOM 672 N N . LEU A 1 87 ? -17.505 -8.099 -6.861 1.00 76.94 87 LEU A N 1
ATOM 673 C CA . LEU A 1 87 ? -16.288 -8.679 -7.409 1.00 76.94 87 LEU A CA 1
ATOM 674 C C . LEU A 1 87 ? -16.178 -8.279 -8.880 1.00 76.94 87 LEU A C 1
ATOM 676 O O . LEU A 1 87 ? -17.126 -8.464 -9.643 1.00 76.94 87 LEU A O 1
ATOM 680 N N . ALA A 1 88 ? -15.000 -7.792 -9.272 1.00 79.94 88 ALA A N 1
ATOM 681 C CA . ALA A 1 88 ? -14.726 -7.432 -10.657 1.00 79.94 88 ALA A CA 1
ATOM 682 C C . ALA A 1 88 ? -15.101 -8.583 -11.594 1.00 79.94 88 ALA A C 1
ATOM 684 O O . ALA A 1 88 ? -14.724 -9.735 -11.338 1.00 79.94 88 ALA A O 1
ATOM 685 N N . SER A 1 89 ? -15.818 -8.288 -12.673 1.00 84.75 89 SER A N 1
ATOM 686 C CA . SER A 1 89 ? -16.240 -9.306 -13.636 1.00 84.75 89 SER A CA 1
ATOM 687 C C . SER A 1 89 ? -15.028 -10.006 -14.281 1.00 84.75 89 SER A C 1
ATOM 689 O O . SER A 1 89 ? -13.894 -9.517 -14.258 1.00 84.75 89 SER A O 1
ATOM 691 N N . LYS A 1 90 ? -15.223 -11.210 -14.845 1.00 84.19 90 LYS A N 1
ATOM 692 C CA . LYS A 1 90 ? -14.132 -11.929 -15.543 1.00 84.19 90 LYS A CA 1
ATOM 693 C C . LYS A 1 90 ? -13.529 -11.078 -16.670 1.00 84.19 90 LYS A C 1
ATOM 695 O O . LYS A 1 90 ? -12.319 -11.145 -16.870 1.00 84.19 90 LYS A O 1
ATOM 700 N N . THR A 1 91 ? -14.362 -10.294 -17.353 1.00 86.94 91 THR A N 1
ATOM 701 C CA . THR A 1 91 ? -13.974 -9.368 -18.422 1.00 86.94 91 THR A CA 1
ATOM 702 C C . THR A 1 91 ? -13.128 -8.224 -17.876 1.00 86.94 91 THR A C 1
ATOM 704 O O . THR A 1 91 ? -11.993 -8.081 -18.311 1.00 86.94 91 THR A O 1
ATOM 707 N N . GLU A 1 92 ? -13.568 -7.532 -16.822 1.00 87.00 92 GLU A N 1
ATOM 708 C CA . GLU A 1 92 ? -12.787 -6.450 -16.191 1.00 87.00 92 GLU A CA 1
ATOM 709 C C . GLU A 1 92 ? -11.420 -6.915 -15.674 1.00 87.00 92 GLU A C 1
ATOM 711 O O . GLU A 1 92 ? -10.442 -6.165 -15.664 1.00 87.00 92 GLU A O 1
ATOM 716 N N . ARG A 1 93 ? -11.326 -8.158 -15.186 1.00 87.81 93 ARG A N 1
ATOM 717 C CA . ARG A 1 93 ? -10.040 -8.730 -14.759 1.00 87.81 93 ARG A CA 1
ATOM 718 C C . ARG A 1 93 ? -9.125 -9.023 -15.944 1.00 87.81 93 ARG A C 1
ATOM 720 O O . ARG A 1 93 ? -7.910 -8.905 -15.800 1.00 87.81 93 ARG A O 1
ATOM 727 N N . ALA A 1 94 ? -9.680 -9.440 -17.078 1.00 91.12 94 ALA A N 1
ATOM 728 C CA . ALA A 1 94 ? -8.917 -9.668 -18.299 1.00 91.12 94 ALA A CA 1
ATOM 729 C C . ALA A 1 94 ? -8.441 -8.340 -18.908 1.00 91.12 94 ALA A C 1
ATOM 731 O O . ALA A 1 94 ? -7.266 -8.230 -19.248 1.00 91.12 94 ALA A O 1
ATOM 732 N N . GLU A 1 95 ? -9.308 -7.328 -18.944 1.00 93.56 95 GLU A N 1
ATOM 733 C CA . GLU A 1 95 ? -8.989 -5.967 -19.392 1.00 93.56 95 GLU A CA 1
ATOM 734 C C . GLU A 1 95 ? -7.862 -5.364 -18.555 1.00 93.56 95 GLU A C 1
ATOM 736 O O . GLU A 1 95 ? -6.822 -5.014 -19.104 1.00 93.56 95 GLU A O 1
ATOM 741 N N . ARG A 1 96 ? -7.970 -5.392 -17.218 1.00 92.88 96 ARG A N 1
ATOM 742 C CA . ARG A 1 96 ? -6.895 -4.905 -16.334 1.00 92.88 96 ARG A CA 1
ATOM 743 C C . ARG A 1 96 ? -5.554 -5.604 -16.560 1.00 92.88 96 ARG A C 1
ATOM 745 O O . ARG A 1 96 ? -4.504 -4.975 -16.459 1.00 92.88 96 ARG A O 1
ATOM 752 N N . ARG A 1 97 ? -5.560 -6.907 -16.859 1.00 94.00 97 ARG A N 1
ATOM 753 C CA . ARG A 1 97 ? -4.328 -7.651 -17.181 1.00 94.00 97 ARG A CA 1
ATOM 754 C C . ARG A 1 97 ? -3.751 -7.228 -18.528 1.00 94.00 97 ARG A C 1
ATOM 756 O O . ARG A 1 97 ? -2.534 -7.098 -18.638 1.00 94.00 97 ARG A O 1
ATOM 763 N N . ALA A 1 98 ? -4.603 -7.021 -19.529 1.00 95.88 98 ALA A N 1
ATOM 764 C CA . ALA A 1 98 ? -4.187 -6.534 -20.839 1.00 95.88 98 ALA A CA 1
ATOM 765 C C . ALA A 1 98 ? -3.598 -5.118 -20.738 1.00 95.88 98 ALA A C 1
ATOM 767 O O . ALA A 1 98 ? -2.508 -4.875 -21.249 1.00 95.88 98 ALA A O 1
ATOM 768 N N . GLU A 1 99 ? -4.250 -4.225 -19.992 1.00 96.31 99 GLU A N 1
ATOM 769 C CA . GLU A 1 99 ? -3.760 -2.872 -19.705 1.00 96.31 99 GLU A CA 1
ATOM 770 C C . GLU A 1 99 ? -2.401 -2.898 -18.998 1.00 96.31 99 GLU A C 1
ATOM 772 O O . GLU A 1 99 ? -1.469 -2.211 -19.411 1.00 96.31 99 GLU A O 1
ATOM 777 N N . GLN A 1 100 ? -2.236 -3.736 -17.970 1.00 96.69 100 GLN A N 1
ATOM 778 C CA . GLN A 1 100 ? -0.954 -3.883 -17.273 1.00 96.69 100 GLN A CA 1
ATOM 779 C C . GLN A 1 100 ? 0.154 -4.409 -18.192 1.00 96.69 100 GLN A C 1
ATOM 781 O O . GLN A 1 100 ? 1.287 -3.925 -18.135 1.00 96.69 100 GLN A O 1
ATOM 786 N N . ALA A 1 101 ? -0.155 -5.381 -19.053 1.00 96.94 101 ALA A N 1
ATOM 787 C CA . ALA A 1 101 ? 0.800 -5.888 -20.032 1.00 96.94 101 ALA A CA 1
ATOM 788 C C . ALA A 1 101 ? 1.220 -4.793 -21.024 1.00 96.94 101 ALA A C 1
ATOM 790 O O . ALA A 1 101 ? 2.409 -4.674 -21.338 1.00 96.94 101 ALA A O 1
ATOM 791 N N . GLU A 1 102 ? 0.272 -3.961 -21.456 1.00 97.75 102 GLU A N 1
ATOM 792 C CA . GLU A 1 102 ? 0.532 -2.848 -22.363 1.00 97.75 102 GLU A CA 1
ATOM 793 C C . GLU A 1 102 ? 1.377 -1.757 -21.701 1.00 97.75 102 GLU A C 1
ATOM 795 O O . GLU A 1 102 ? 2.369 -1.319 -22.283 1.00 97.75 102 GLU A O 1
ATOM 800 N N . ILE A 1 103 ? 1.093 -1.398 -20.447 1.00 97.88 103 ILE A N 1
ATOM 801 C CA . ILE A 1 103 ? 1.919 -0.464 -19.666 1.00 97.88 103 ILE A CA 1
ATOM 802 C C . ILE A 1 103 ? 3.369 -0.961 -19.587 1.00 97.88 103 ILE A C 1
ATOM 804 O O . ILE A 1 103 ? 4.308 -0.198 -19.820 1.00 97.88 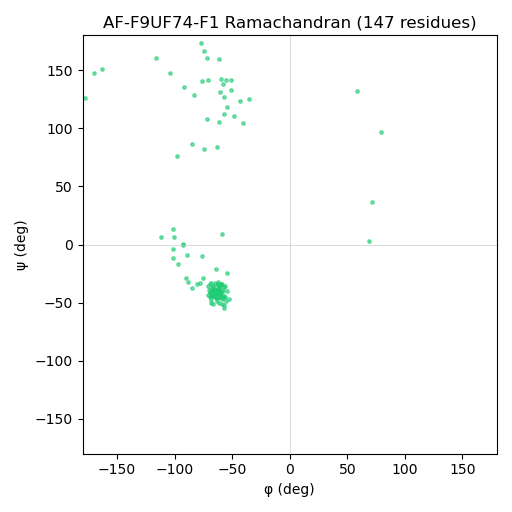103 ILE A O 1
ATOM 808 N N . LEU A 1 104 ? 3.580 -2.253 -19.318 1.00 98.06 104 LEU A N 1
ATOM 809 C CA . LEU A 1 104 ? 4.924 -2.838 -19.262 1.00 98.06 104 LEU A CA 1
ATOM 810 C C . LEU A 1 104 ? 5.614 -2.884 -20.630 1.00 98.06 104 LEU A C 1
ATOM 812 O O . LEU A 1 104 ? 6.845 -2.798 -20.706 1.00 98.06 104 LEU A O 1
ATOM 816 N N . ARG A 1 105 ? 4.853 -3.074 -21.712 1.00 98.00 105 ARG A N 1
ATOM 817 C CA . ARG A 1 105 ? 5.372 -3.051 -23.084 1.00 98.00 105 ARG A CA 1
ATOM 818 C C . ARG A 1 105 ? 5.818 -1.639 -23.456 1.00 98.00 105 ARG A C 1
ATOM 820 O O . ARG A 1 105 ? 6.960 -1.460 -23.884 1.00 98.00 105 ARG A O 1
ATOM 827 N N . LEU A 1 106 ? 4.948 -0.657 -23.231 1.00 98.38 106 LEU A N 1
ATOM 828 C CA . LEU A 1 106 ? 5.203 0.756 -23.490 1.00 98.38 106 LEU A CA 1
ATOM 829 C C . LEU A 1 106 ? 6.365 1.277 -22.642 1.00 98.38 106 LEU A C 1
ATOM 831 O O . LEU A 1 106 ? 7.261 1.914 -23.186 1.00 98.38 106 LEU A O 1
ATOM 835 N N . GLY A 1 107 ? 6.433 0.927 -21.355 1.00 98.00 107 GLY A N 1
ATOM 836 C CA . GLY A 1 107 ? 7.552 1.305 -20.485 1.00 98.00 107 GLY A CA 1
ATOM 837 C C . GLY A 1 107 ? 8.905 0.793 -20.994 1.00 98.00 107 GLY A C 1
ATOM 838 O O . GLY A 1 107 ? 9.887 1.533 -21.017 1.00 98.00 107 GLY A O 1
ATOM 839 N N . ARG A 1 108 ? 8.962 -0.449 -21.493 1.00 98.12 108 ARG A N 1
ATOM 840 C CA . ARG A 1 108 ? 10.180 -1.014 -22.108 1.00 98.12 108 ARG A CA 1
ATOM 841 C C . ARG A 1 108 ? 10.538 -0.359 -23.437 1.00 98.12 108 ARG A C 1
ATOM 843 O O . ARG A 1 108 ? 11.709 -0.290 -23.805 1.00 98.12 108 ARG A O 1
ATOM 850 N N . GLU A 1 109 ? 9.546 0.044 -24.220 1.00 97.62 109 GLU A N 1
ATOM 851 C CA . GLU A 1 109 ? 9.779 0.776 -25.463 1.00 97.62 109 GLU A CA 1
ATOM 852 C C . GLU A 1 109 ? 10.317 2.183 -25.189 1.00 97.62 109 GLU A C 1
ATOM 854 O O . GLU A 1 109 ? 11.293 2.585 -25.822 1.00 97.62 109 GLU A O 1
ATOM 859 N N . LEU A 1 110 ? 9.751 2.872 -24.196 1.00 98.25 110 LEU A N 1
ATOM 860 C CA . LEU A 1 110 ? 10.211 4.176 -23.731 1.00 98.25 110 LEU A CA 1
ATOM 861 C C . LEU A 1 110 ? 11.680 4.113 -23.291 1.00 98.25 110 LEU A C 1
ATOM 863 O O . LEU A 1 110 ? 12.509 4.821 -23.848 1.00 98.25 110 LEU A O 1
ATOM 867 N N . GLN A 1 111 ? 12.034 3.168 -22.412 1.00 97.81 111 GLN A N 1
ATOM 868 C CA . GLN A 1 111 ? 13.416 3.002 -21.942 1.00 97.81 111 GLN A CA 1
ATOM 869 C C . GLN A 1 111 ? 14.421 2.750 -23.074 1.00 97.81 111 GLN A C 1
ATOM 871 O O . GLN A 1 111 ? 15.540 3.261 -23.043 1.00 97.81 111 GLN A O 1
ATOM 876 N N . ARG A 1 112 ? 14.042 1.959 -24.086 1.00 97.75 112 ARG A N 1
ATOM 877 C CA . ARG A 1 112 ? 14.906 1.713 -25.251 1.00 97.75 112 ARG A CA 1
ATOM 878 C C . ARG A 1 112 ? 15.124 2.986 -26.067 1.00 97.75 112 ARG A C 1
ATOM 880 O O . ARG A 1 112 ? 16.249 3.241 -26.489 1.00 97.75 112 ARG A O 1
ATOM 887 N N . LYS A 1 113 ? 14.070 3.780 -26.269 1.00 97.88 113 LYS A N 1
ATOM 888 C CA . LYS A 1 113 ? 14.149 5.062 -26.983 1.00 97.88 113 LYS A CA 1
ATOM 889 C C . LYS A 1 113 ? 14.966 6.086 -26.200 1.00 97.88 113 LYS A C 1
ATOM 891 O O . LYS A 1 113 ? 15.856 6.693 -26.783 1.00 97.88 113 LYS A O 1
ATOM 896 N N . ASP A 1 114 ? 14.752 6.204 -24.894 1.00 97.88 114 ASP A N 1
ATOM 897 C CA . ASP A 1 114 ? 15.516 7.109 -24.030 1.00 97.88 114 ASP A CA 1
ATOM 898 C C . ASP A 1 114 ? 17.008 6.768 -24.029 1.00 97.88 114 ASP A C 1
ATOM 900 O O . ASP A 1 114 ? 17.851 7.660 -24.110 1.00 97.88 114 ASP A O 1
ATOM 904 N N . ARG A 1 115 ? 17.357 5.474 -24.024 1.00 97.50 115 ARG A N 1
ATOM 905 C CA . ARG A 1 115 ? 18.750 5.031 -24.145 1.00 97.50 115 ARG A CA 1
ATOM 906 C C . ARG A 1 115 ? 19.366 5.427 -25.486 1.00 97.50 115 ARG A C 1
ATOM 908 O O . ARG A 1 115 ? 20.455 5.993 -25.499 1.00 97.50 115 ARG A O 1
ATOM 915 N N . ALA A 1 116 ? 18.677 5.164 -26.596 1.00 97.31 116 ALA A N 1
ATOM 916 C CA . ALA A 1 116 ? 19.163 5.548 -27.921 1.00 97.31 116 ALA A CA 1
ATOM 917 C C . ALA A 1 116 ? 19.324 7.076 -28.049 1.00 97.31 116 ALA A C 1
ATOM 919 O O . ALA A 1 116 ? 20.308 7.557 -28.609 1.00 97.31 116 ALA A O 1
ATOM 920 N N . LEU A 1 117 ? 18.394 7.845 -27.473 1.00 98.06 117 LEU A N 1
ATOM 921 C CA . LEU A 1 117 ? 18.474 9.304 -27.409 1.00 98.06 117 LEU A CA 1
ATOM 922 C C . LEU A 1 117 ? 19.664 9.777 -26.560 1.00 98.06 117 LEU A C 1
ATOM 924 O O . LEU A 1 117 ? 20.376 10.692 -26.972 1.00 98.06 117 LEU A O 1
ATOM 928 N N . ALA A 1 118 ? 19.926 9.145 -25.414 1.00 97.81 118 ALA A N 1
ATOM 929 C CA . ALA A 1 118 ? 21.073 9.462 -24.562 1.00 97.81 118 ALA A CA 1
ATOM 930 C C . ALA A 1 118 ? 22.414 9.146 -25.247 1.00 97.81 118 ALA A C 1
ATOM 932 O O . ALA A 1 118 ? 23.360 9.935 -25.165 1.00 97.81 118 ALA A O 1
ATOM 933 N N . GLU A 1 119 ? 22.496 8.025 -25.963 1.00 97.25 119 GLU A N 1
ATOM 934 C CA . GLU A 1 119 ? 23.669 7.655 -26.760 1.00 97.25 119 GLU A CA 1
ATOM 935 C C . GLU A 1 119 ? 23.902 8.682 -27.886 1.00 97.25 119 GLU A C 1
ATOM 937 O O . GLU A 1 119 ? 25.011 9.205 -28.020 1.00 97.25 119 GLU A O 1
ATOM 942 N N . ALA A 1 120 ? 22.855 9.083 -28.617 1.00 97.75 120 ALA A N 1
ATOM 943 C CA . ALA A 1 120 ? 22.941 10.129 -29.641 1.00 97.75 120 ALA A CA 1
ATOM 944 C C . ALA A 1 120 ? 23.370 11.492 -29.066 1.00 97.75 120 ALA A C 1
ATOM 946 O O . ALA A 1 120 ? 24.240 12.162 -29.627 1.00 97.75 120 ALA A O 1
ATOM 947 N N . ALA A 1 121 ? 22.815 11.891 -27.918 1.00 97.38 121 ALA A N 1
ATOM 948 C CA . ALA A 1 121 ? 23.219 13.111 -27.223 1.00 97.38 121 ALA A CA 1
ATOM 949 C C . ALA A 1 121 ? 24.696 13.057 -26.802 1.00 97.38 121 ALA A C 1
ATOM 951 O O . ALA A 1 121 ? 25.420 14.041 -26.953 1.00 97.38 121 ALA A O 1
ATOM 952 N N . THR A 1 122 ? 25.169 11.896 -26.342 1.00 97.50 122 THR A N 1
ATOM 953 C CA . THR A 1 122 ? 26.577 11.693 -25.981 1.00 97.50 122 THR A CA 1
ATOM 954 C C . THR A 1 122 ? 27.487 11.846 -27.200 1.00 97.50 122 THR A C 1
ATOM 956 O O . THR A 1 122 ? 28.490 12.556 -27.119 1.00 97.50 122 THR A O 1
ATOM 959 N N . LEU A 1 123 ? 27.126 11.260 -28.348 1.00 97.44 123 LEU A N 1
ATOM 960 C CA . LEU A 1 123 ? 27.875 11.425 -29.600 1.00 97.44 123 LEU A CA 1
ATOM 961 C C . LEU A 1 123 ? 27.941 12.892 -30.046 1.00 97.44 123 LEU A C 1
ATOM 963 O O . LEU A 1 123 ? 29.014 13.366 -30.415 1.00 97.44 123 LEU A O 1
ATOM 967 N N . LEU A 1 124 ? 26.836 13.638 -29.947 1.00 97.44 124 LEU A N 1
ATOM 968 C CA . LEU A 1 124 ? 26.817 15.074 -30.256 1.00 97.44 124 LEU A CA 1
ATOM 969 C C . LEU A 1 124 ? 27.731 15.879 -29.323 1.00 97.44 124 LEU A C 1
ATOM 971 O O . LEU A 1 124 ? 28.441 16.780 -29.772 1.00 97.44 124 LEU A O 1
ATOM 975 N N . VAL A 1 125 ? 27.744 15.559 -28.027 1.00 97.12 125 VAL A N 1
ATOM 976 C CA . VAL A 1 125 ? 28.649 16.198 -27.059 1.00 97.12 125 VAL A CA 1
ATOM 977 C C . VAL A 1 125 ? 30.109 15.875 -27.380 1.00 97.12 125 VAL A C 1
ATOM 979 O O . VAL A 1 125 ? 30.946 16.777 -27.363 1.00 97.12 125 VAL A O 1
ATOM 982 N N . LEU A 1 126 ? 30.428 14.620 -27.705 1.00 95.94 126 LEU A N 1
ATOM 983 C CA . LEU A 1 126 ? 31.780 14.217 -28.098 1.00 95.94 126 LEU A CA 1
ATOM 984 C C . LEU A 1 126 ? 32.229 14.920 -29.381 1.00 95.94 126 LEU A C 1
ATOM 986 O O . LEU A 1 126 ? 33.335 15.450 -29.417 1.00 95.94 126 LEU A O 1
ATOM 990 N N . GLN A 1 127 ? 31.366 15.008 -30.395 1.00 95.50 127 GLN A N 1
ATOM 991 C CA . GLN A 1 127 ? 31.663 15.725 -31.635 1.00 95.50 127 GLN A CA 1
ATOM 992 C C . GLN A 1 127 ? 31.990 17.199 -31.370 1.00 95.50 127 GLN A C 1
ATOM 994 O O . GLN A 1 127 ? 32.970 17.714 -31.905 1.00 95.50 127 GLN A O 1
ATOM 999 N N . LYS A 1 128 ? 31.210 17.871 -30.511 1.00 95.69 128 LYS A N 1
ATOM 1000 C CA . LYS A 1 128 ? 31.488 19.254 -30.095 1.00 95.69 128 LYS A CA 1
ATOM 1001 C C . LYS A 1 128 ? 32.841 19.381 -29.392 1.00 95.69 128 LYS A C 1
ATOM 1003 O O . LYS A 1 128 ? 33.581 20.311 -29.684 1.00 95.69 128 LYS A O 1
ATOM 1008 N N . LYS A 1 129 ? 33.181 18.442 -28.501 1.00 94.56 129 LYS A N 1
ATOM 1009 C CA . LYS A 1 129 ? 34.478 18.433 -27.801 1.00 94.56 129 LYS A CA 1
ATOM 1010 C C . LYS A 1 129 ? 35.655 18.212 -28.749 1.00 94.56 129 LYS A C 1
ATOM 1012 O O . LYS A 1 129 ? 36.658 18.895 -28.613 1.00 94.56 129 LYS A O 1
ATOM 1017 N N . VAL A 1 130 ? 35.537 17.285 -29.702 1.00 95.56 130 VAL A N 1
ATOM 1018 C CA . VAL A 1 130 ? 36.592 17.031 -30.698 1.00 95.56 130 VAL A CA 1
ATOM 1019 C C . VAL A 1 130 ? 36.804 18.259 -31.575 1.00 95.56 130 VAL A C 1
ATOM 1021 O O . VAL A 1 130 ? 37.947 18.673 -31.737 1.00 95.56 130 VAL A O 1
ATOM 1024 N N . ARG A 1 131 ? 35.722 18.881 -32.070 1.00 92.81 131 ARG A N 1
ATOM 1025 C CA . ARG A 1 131 ? 35.815 20.149 -32.809 1.00 92.81 131 ARG A CA 1
ATOM 1026 C C . ARG A 1 131 ? 36.531 21.216 -31.990 1.00 92.81 131 ARG A C 1
ATOM 1028 O O . ARG A 1 131 ? 37.503 21.749 -32.477 1.00 92.81 131 ARG A O 1
ATOM 1035 N N . ALA A 1 132 ? 36.165 21.416 -30.726 1.00 92.94 132 ALA A N 1
ATOM 1036 C CA . ALA A 1 132 ? 36.824 22.400 -29.861 1.00 92.94 132 ALA A CA 1
ATOM 1037 C C . ALA A 1 132 ? 38.314 22.121 -29.561 1.00 92.94 132 ALA A C 1
ATOM 1039 O O . ALA A 1 132 ? 39.022 23.028 -29.143 1.00 92.94 132 ALA A O 1
ATOM 1040 N N . ILE A 1 133 ? 38.788 20.876 -29.702 1.00 90.56 133 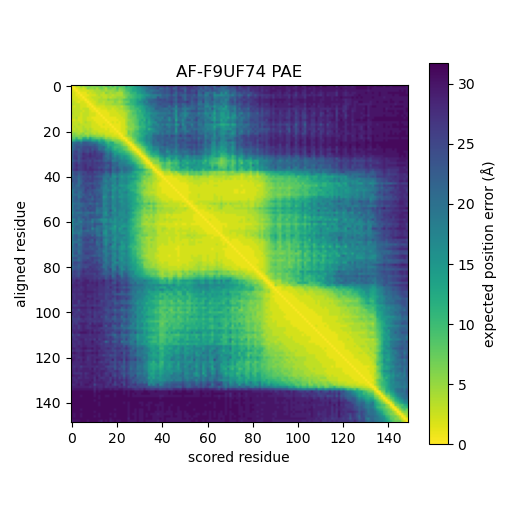ILE A N 1
ATOM 1041 C CA . ILE A 1 133 ? 40.214 20.533 -29.548 1.00 90.56 133 ILE A CA 1
ATOM 1042 C C . ILE A 1 133 ? 40.974 20.758 -30.861 1.00 90.56 133 ILE A C 1
ATOM 1044 O O . ILE A 1 133 ? 42.141 21.131 -30.833 1.00 90.56 133 ILE A O 1
ATOM 1048 N N . TRP A 1 134 ? 40.338 20.466 -31.998 1.00 85.62 134 TRP A N 1
ATOM 1049 C CA . TRP A 1 134 ? 40.969 20.496 -33.324 1.00 85.62 134 TRP A CA 1
ATOM 1050 C C . TRP A 1 134 ? 40.856 21.859 -34.011 1.00 85.62 134 TRP A C 1
ATOM 1052 O O . TRP A 1 134 ? 41.727 22.230 -34.790 1.00 85.62 134 TRP A O 1
ATOM 1062 N N . GLU A 1 135 ? 39.802 22.604 -33.709 1.00 67.94 135 GLU A N 1
ATOM 1063 C CA . GLU A 1 135 ? 39.699 24.036 -33.940 1.00 67.94 135 GLU A CA 1
ATOM 1064 C C . GLU A 1 135 ? 40.361 24.708 -32.724 1.00 67.94 135 GLU A C 1
ATOM 1066 O O . GLU A 1 135 ? 39.704 25.004 -31.726 1.00 67.94 135 GLU A O 1
ATOM 1071 N N . GLU A 1 136 ? 41.687 24.905 -32.766 1.00 57.72 136 GLU A N 1
ATOM 1072 C CA . GLU A 1 136 ? 42.303 25.958 -31.942 1.00 57.72 136 GLU A CA 1
ATOM 1073 C C . GLU A 1 136 ? 41.527 27.259 -32.209 1.00 57.72 136 GLU A C 1
ATOM 1075 O O . GLU A 1 136 ? 41.139 27.486 -33.361 1.00 57.72 136 GLU A O 1
ATOM 1080 N N . PRO A 1 137 ? 41.276 28.125 -31.207 1.00 56.12 137 PRO A N 1
ATOM 1081 C CA . PRO A 1 137 ? 40.686 29.422 -31.495 1.00 56.12 137 PRO A CA 1
ATOM 1082 C C . PRO A 1 137 ? 41.575 30.106 -32.538 1.00 56.12 137 PRO A C 1
ATOM 1084 O O . PRO A 1 137 ? 42.752 30.363 -32.277 1.00 56.12 137 PRO A O 1
ATOM 1087 N N . GLU A 1 138 ? 41.010 30.398 -33.711 1.00 51.44 138 GLU A N 1
ATOM 1088 C CA . GLU A 1 138 ? 41.662 31.101 -34.829 1.00 51.44 138 GLU A CA 1
ATOM 1089 C C . GLU A 1 138 ? 42.176 32.512 -34.457 1.00 51.44 138 GLU A C 1
ATOM 1091 O O . GLU A 1 138 ? 42.674 33.236 -35.310 1.00 51.44 138 GLU A O 1
ATOM 1096 N N . ASP A 1 139 ? 42.155 32.886 -33.176 1.00 55.00 139 ASP A N 1
ATOM 1097 C CA . ASP A 1 139 ? 42.570 34.183 -32.648 1.00 55.00 139 ASP A CA 1
ATOM 1098 C C . ASP A 1 139 ? 43.981 34.201 -32.022 1.00 55.00 139 ASP A C 1
ATOM 1100 O O . ASP A 1 139 ? 44.390 35.219 -31.464 1.00 55.00 139 ASP A O 1
ATOM 1104 N N . ALA A 1 140 ? 44.766 33.116 -32.106 1.00 51.97 140 ALA A N 1
ATOM 1105 C CA . ALA A 1 140 ? 46.114 33.065 -31.509 1.00 51.97 140 ALA A CA 1
ATOM 1106 C C . ALA A 1 140 ? 47.299 33.000 -32.500 1.00 51.97 140 ALA A C 1
ATOM 1108 O O . ALA A 1 140 ? 48.445 32.903 -32.058 1.00 51.97 140 ALA A O 1
ATOM 1109 N N . ARG A 1 141 ? 47.093 33.115 -33.824 1.00 44.41 141 ARG A N 1
ATOM 1110 C CA . ARG A 1 141 ? 48.199 33.295 -34.797 1.00 44.41 141 ARG A CA 1
ATOM 1111 C C . ARG A 1 141 ? 48.402 34.758 -35.191 1.00 44.41 141 ARG A C 1
ATOM 1113 O O . ARG A 1 141 ? 48.097 35.194 -36.289 1.00 44.41 141 ARG A O 1
ATOM 1120 N N . SER A 1 142 ? 49.019 35.421 -34.221 1.00 48.09 142 SER A N 1
ATOM 1121 C CA . SER A 1 142 ? 49.983 36.520 -34.252 1.00 48.09 142 SER A CA 1
ATOM 1122 C C . SER A 1 142 ? 49.680 37.878 -34.914 1.00 48.09 142 SER A C 1
ATOM 1124 O O . SER A 1 142 ? 49.358 37.964 -36.098 1.00 48.09 142 SER A O 1
ATOM 1126 N N . PRO A 1 143 ? 49.976 38.968 -34.171 1.00 60.31 143 PRO A N 1
ATOM 1127 C CA . PRO A 1 143 ? 50.189 40.306 -34.704 1.00 60.31 143 PRO A CA 1
ATOM 1128 C C . PRO A 1 143 ? 51.561 40.407 -35.401 1.00 60.31 143 PRO A C 1
ATOM 1130 O O . PRO A 1 143 ? 52.448 39.590 -35.166 1.00 60.31 143 PRO A O 1
ATOM 1133 N N . MET A 1 144 ? 51.748 41.493 -36.160 1.00 51.09 144 MET A N 1
ATOM 1134 C CA . MET A 1 144 ? 53.020 42.018 -36.697 1.00 51.09 144 MET A CA 1
ATOM 1135 C C . MET A 1 144 ? 53.613 41.357 -37.954 1.00 51.09 144 MET A C 1
ATOM 1137 O O . MET A 1 144 ? 54.421 40.441 -37.867 1.00 51.09 144 MET A O 1
ATOM 1141 N N . SER A 1 145 ? 53.340 41.967 -39.115 1.00 43.19 145 SER A N 1
ATOM 1142 C CA . SER A 1 145 ? 54.348 42.421 -40.102 1.00 43.19 145 SER A CA 1
ATOM 1143 C C . SER A 1 145 ? 53.614 43.127 -41.263 1.00 43.19 145 SER A C 1
ATOM 1145 O O . SER A 1 145 ? 52.685 42.556 -41.815 1.00 43.19 145 SER A O 1
ATOM 1147 N N . GLY A 1 146 ? 53.900 44.359 -41.683 1.00 42.97 146 GLY A N 1
ATOM 1148 C CA . GLY A 1 146 ? 54.997 45.241 -41.330 1.00 42.97 146 GLY A CA 1
ATOM 1149 C C . GLY A 1 146 ? 54.707 46.693 -41.723 1.00 42.97 146 GLY A C 1
ATOM 1150 O O . GLY A 1 146 ? 53.991 46.986 -42.678 1.00 42.97 146 GLY A O 1
ATOM 1151 N N . ALA A 1 147 ? 55.293 47.605 -40.954 1.00 51.81 147 ALA A N 1
ATOM 1152 C CA . ALA A 1 147 ? 55.714 48.896 -41.471 1.00 51.81 147 ALA A CA 1
ATOM 1153 C C . ALA A 1 147 ? 56.926 48.662 -42.384 1.00 51.81 147 ALA A C 1
ATOM 1155 O O . ALA A 1 147 ? 57.754 47.832 -42.037 1.00 51.81 147 ALA A O 1
ATOM 1156 N N . TYR A 1 148 ? 57.040 49.374 -43.505 1.00 43.50 148 TYR A N 1
ATOM 1157 C CA . TYR A 1 148 ? 58.172 50.258 -43.810 1.00 43.50 148 TYR A CA 1
ATOM 1158 C C . TYR A 1 148 ? 57.858 51.106 -45.054 1.00 43.50 148 TYR A C 1
ATOM 1160 O O . TYR A 1 148 ? 57.087 50.703 -45.923 1.00 43.50 148 TYR A O 1
ATOM 1168 N N . LYS A 1 149 ? 58.420 52.318 -45.018 1.00 42.94 149 LYS A N 1
ATOM 1169 C CA . LYS A 1 149 ? 58.494 53.341 -46.067 1.00 42.94 149 LYS A CA 1
ATOM 1170 C C . LYS A 1 149 ? 59.266 52.864 -47.291 1.00 42.94 149 LYS A C 1
ATOM 1172 O O . LYS A 1 149 ? 60.181 52.036 -47.096 1.00 42.94 149 LYS A O 1
#

Radius of gyration: 36.09 Å; Cα contacts (8 Å, |Δi|>4): 40; chains: 1; bounding box: 78×66×94 Å

Solvent-accessible surface area (backbone atoms only — not comparable to 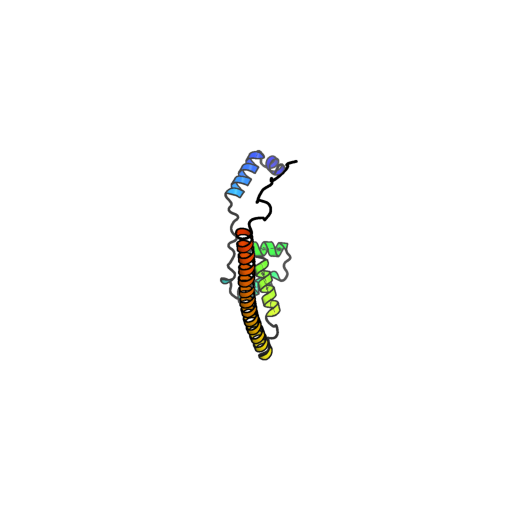full-atom values): 8937 Å² total; per-residue (Å²): 103,72,67,54,22,69,74,68,73,46,56,62,67,58,55,52,48,50,50,50,50,49,57,69,68,43,65,67,78,69,65,68,59,62,52,80,88,74,57,52,73,67,56,53,50,49,51,40,60,72,51,65,82,50,53,74,70,54,44,54,53,48,22,66,74,71,21,49,53,70,70,56,48,51,51,49,42,52,49,62,72,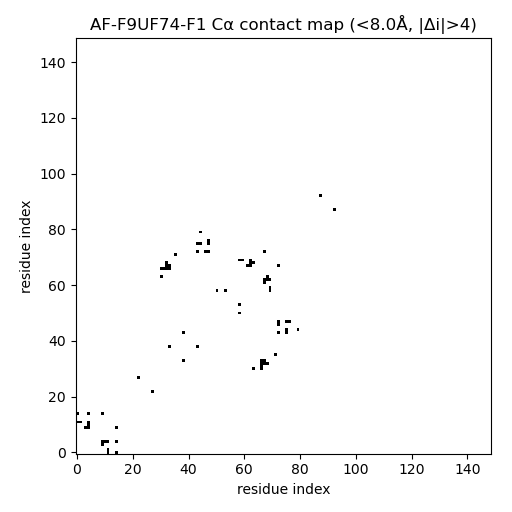51,67,79,53,82,75,77,50,78,63,58,54,50,50,54,51,51,53,52,53,46,52,56,50,51,53,55,51,49,54,54,51,53,48,54,50,50,53,53,52,48,51,53,52,50,51,52,51,52,46,60,66,73,48,61,73,90,83,72,83,74,85,90,85,79,89,81,134

Foldseek 3Di:
DVVVCVVVVDDPVVVVVVVVVCVVPPPPPLL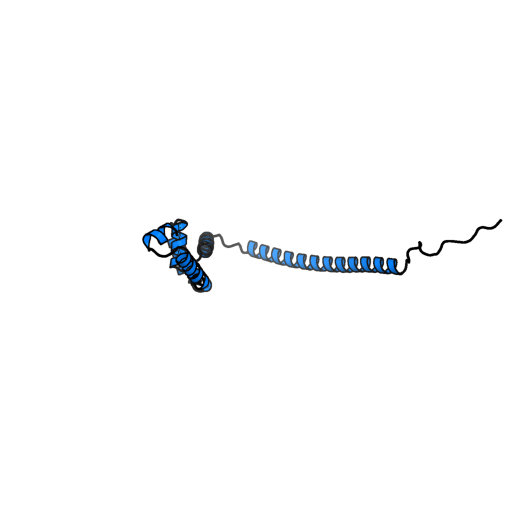PQCPPVNDDLVRLVVLLVVCVPDDPVRLVVVCSVVSYDPVSSVVSNVCVVCVPPDDQDPVRVVVVVVVVVVVVVVVVVVVVVVVVVVVVVVVVVVVVVVCPVVCDPPPPPDDDDDDDD

Sequence (149 aa):
MPQLAAQTGIPRDTLYGWRREALGRARRPRASTVPDATLDSEEKFAVVVETATLNELELGAYCRRKGLFAEQISAWRATCQHANAPLASKTERAERRAEQAEILRLGRELQRKDRALAEAATLLVLQKKVRAIWEEPEDARSPMSGAYK

Organism: NCBI:txid768671